Protein AF-A0A7V9C5K6-F1 (afdb_monomer)

Nearest PDB structures (foldseek):
  5eio-assembly1_C-2  TM=9.407E-01  e=1.459E-04  Thermus thermophilus
  5ein-assembly1_C  TM=9.422E-01  e=1.665E-04  Thermus thermophilus
  3wwn-assembly1_B-2  TM=8.878E-01  e=1.665E-04  Thermus thermophilus HB27
  3vpb-assembly1_F  TM=8.166E-01  e=8.652E-03  Sulfurisphaera tokodaii str. 7
  5k2m-assembly1_F  TM=8.584E-01  e=1.785E-02  Thermococcus kodakarensis KOD1

Solvent-accessible surface area (backbone atoms only — not comparable to full-atom values): 4482 Å² total; per-residue (Å²): 120,58,66,32,58,36,84,85,79,70,44,84,34,83,44,63,87,88,64,52,76,72,37,77,48,70,37,90,86,80,65,47,51,26,26,28,78,36,80,87,67,56,37,55,40,80,51,77,79,77,67,85,77,79,75,77,76,91,76,92,79,80,88,80,81,129

Secondary structure (DSSP, 8-state):
--EEE-TTT--EEE--TT--TT-EEE-TTT--EEEEEEETTEEEEE-----TT-------------

Structure (mmCIF, N/CA/C/O backbone):
data_AF-A0A7V9C5K6-F1
#
_entry.id   AF-A0A7V9C5K6-F1
#
loop_
_atom_site.group_PDB
_atom_site.id
_atom_site.type_symbol
_atom_site.label_atom_id
_atom_site.label_alt_id
_atom_site.label_comp_id
_atom_site.label_asym_id
_atom_site.label_entity_id
_atom_site.label_seq_id
_atom_site.pdbx_PDB_ins_code
_atom_site.Cartn_x
_atom_site.Cartn_y
_atom_site.Cartn_z
_atom_site.occupancy
_atom_site.B_iso_or_equiv
_atom_site.auth_seq_id
_atom_site.auth_comp_id
_atom_site.auth_asym_id
_atom_site.auth_atom_id
_atom_site.pdbx_PDB_model_num
ATOM 1 N N . MET A 1 1 ? -12.368 4.398 6.442 1.00 74.69 1 MET A N 1
ATOM 2 C CA . MET A 1 1 ? -11.528 4.235 5.246 1.00 74.69 1 MET A CA 1
ATOM 3 C C . MET A 1 1 ? -10.484 3.204 5.613 1.00 74.69 1 MET A C 1
ATOM 5 O O . MET A 1 1 ? -9.872 3.388 6.663 1.00 74.69 1 MET A O 1
ATOM 9 N N . PRO A 1 2 ? -10.414 2.071 4.902 1.00 86.75 2 PRO A N 1
ATOM 10 C CA . PRO A 1 2 ? -9.375 1.080 5.140 1.00 86.75 2 PRO A CA 1
ATOM 11 C C . PRO A 1 2 ? -7.990 1.679 4.845 1.00 86.75 2 PRO A C 1
ATOM 13 O O . PRO A 1 2 ? -7.862 2.607 4.045 1.00 86.75 2 PRO A O 1
ATOM 16 N N . THR A 1 3 ? -6.968 1.177 5.532 1.00 90.94 3 THR A N 1
ATOM 17 C CA . THR A 1 3 ? -5.574 1.594 5.346 1.00 90.94 3 THR A CA 1
ATOM 18 C C . THR A 1 3 ? -4.720 0.392 4.967 1.00 90.94 3 THR A C 1
ATOM 20 O O . THR A 1 3 ? -5.025 -0.741 5.342 1.00 90.94 3 THR A O 1
ATOM 23 N N . SER A 1 4 ? -3.667 0.647 4.197 1.00 92.94 4 SER A N 1
ATOM 24 C CA . SER A 1 4 ? -2.632 -0.323 3.833 1.00 92.94 4 SER A CA 1
ATOM 25 C C . SER A 1 4 ? -1.259 0.312 4.020 1.00 92.94 4 SER A C 1
ATOM 27 O O . SER A 1 4 ? -1.149 1.529 4.099 1.00 92.94 4 SER A O 1
ATOM 29 N N . ILE A 1 5 ? -0.206 -0.496 4.084 1.00 93.88 5 ILE A N 1
ATOM 30 C CA . ILE A 1 5 ? 1.172 -0.004 4.163 1.00 93.88 5 ILE A CA 1
ATOM 31 C C . ILE A 1 5 ? 1.719 0.220 2.751 1.00 93.88 5 ILE A C 1
ATOM 33 O O . ILE A 1 5 ? 1.498 -0.604 1.862 1.00 93.88 5 ILE A O 1
ATOM 37 N N . CYS A 1 6 ? 2.420 1.334 2.540 1.00 94.62 6 CYS A N 1
ATOM 38 C CA . CYS A 1 6 ? 3.150 1.601 1.308 1.00 94.62 6 CYS A CA 1
ATOM 39 C C . CYS A 1 6 ? 4.356 0.650 1.193 1.00 94.62 6 CYS A C 1
ATOM 41 O O . CYS A 1 6 ? 5.194 0.647 2.097 1.00 94.62 6 CYS A O 1
ATOM 43 N N . PRO A 1 7 ? 4.514 -0.101 0.088 1.00 92.44 7 PRO A N 1
ATOM 44 C CA . PRO A 1 7 ? 5.658 -0.998 -0.092 1.00 92.44 7 PRO A CA 1
ATOM 45 C C . PRO A 1 7 ? 7.001 -0.270 -0.305 1.00 92.44 7 PRO A C 1
ATOM 47 O O . PRO A 1 7 ? 8.045 -0.903 -0.193 1.00 92.44 7 PRO A O 1
ATOM 50 N N . GLU A 1 8 ? 6.989 1.040 -0.582 1.00 93.25 8 GLU A N 1
ATOM 51 C CA . GLU A 1 8 ? 8.195 1.842 -0.863 1.00 93.25 8 GLU A CA 1
ATOM 52 C C . GLU A 1 8 ? 8.742 2.585 0.358 1.00 93.25 8 GLU A C 1
ATOM 54 O O . GLU A 1 8 ? 9.948 2.602 0.596 1.00 93.25 8 GLU A O 1
ATOM 59 N N . CYS A 1 9 ? 7.863 3.252 1.111 1.00 94.94 9 CYS A N 1
ATOM 60 C CA . CYS A 1 9 ? 8.249 4.093 2.24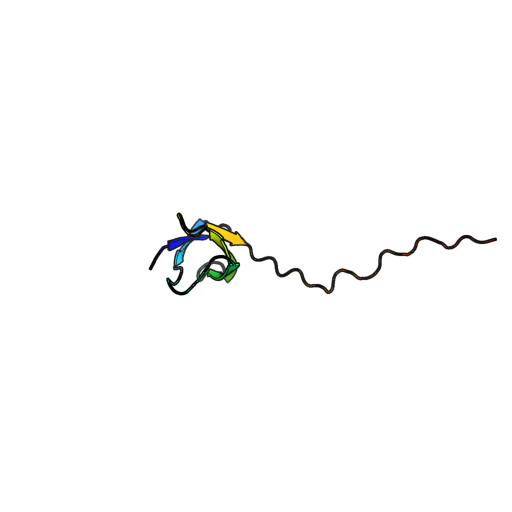8 1.00 94.94 9 CYS A CA 1
ATOM 61 C C . CYS A 1 9 ? 7.760 3.570 3.602 1.00 94.94 9 CYS A C 1
ATOM 63 O O . CYS A 1 9 ? 8.033 4.205 4.616 1.00 94.94 9 CYS A O 1
ATOM 65 N N . GLU A 1 10 ? 7.048 2.439 3.618 1.00 94.06 10 GLU A N 1
ATOM 66 C CA . GLU A 1 10 ? 6.517 1.786 4.823 1.00 94.06 10 GLU A CA 1
ATOM 67 C C . GLU A 1 10 ? 5.505 2.633 5.629 1.00 94.06 10 GLU A C 1
ATOM 69 O O . GLU A 1 10 ? 5.189 2.290 6.767 1.00 94.06 10 GLU A O 1
ATOM 74 N N . GLU A 1 11 ? 4.952 3.705 5.050 1.00 93.81 11 GLU A N 1
ATOM 75 C CA . GLU A 1 11 ? 3.936 4.556 5.692 1.00 93.81 11 GLU A CA 1
ATOM 76 C C . GLU A 1 11 ? 2.498 4.050 5.455 1.00 93.81 11 GLU A C 1
ATOM 78 O O . GLU A 1 11 ? 2.217 3.350 4.479 1.00 93.81 11 GLU A O 1
ATOM 83 N N . GLU A 1 12 ? 1.561 4.432 6.327 1.00 92.94 12 GLU A N 1
ATOM 84 C CA . GLU A 1 12 ? 0.125 4.196 6.141 1.00 92.94 12 GLU A CA 1
ATOM 85 C C . GLU A 1 12 ? -0.462 4.996 4.961 1.00 92.94 12 GLU A C 1
ATOM 87 O O . GLU A 1 12 ? -0.449 6.225 4.930 1.00 92.94 12 GLU A O 1
ATOM 92 N N . VAL A 1 13 ? -1.062 4.283 4.009 1.00 92.31 13 VAL A N 1
ATOM 93 C CA . VAL A 1 13 ? -1.792 4.820 2.856 1.00 92.31 13 VAL A CA 1
ATOM 94 C C . VAL A 1 13 ? -3.287 4.599 3.053 1.00 92.31 13 VAL A C 1
ATOM 96 O O . VAL A 1 13 ? -3.740 3.488 3.349 1.00 92.31 13 VAL A O 1
ATOM 99 N N . PHE A 1 14 ? -4.072 5.657 2.859 1.00 91.94 14 PHE A N 1
ATOM 100 C CA . PHE A 1 14 ? -5.530 5.591 2.904 1.00 91.94 14 PHE A CA 1
ATOM 101 C C . PHE A 1 14 ? -6.079 5.108 1.563 1.00 91.94 14 PHE A C 1
ATOM 103 O O . PHE A 1 14 ? -5.835 5.725 0.530 1.00 91.94 14 PHE A O 1
ATOM 110 N N . VAL A 1 15 ? -6.851 4.022 1.587 1.00 89.50 15 VAL A N 1
ATOM 111 C CA . VAL A 1 15 ? -7.498 3.468 0.394 1.00 89.50 15 VAL A CA 1
ATOM 112 C C . VAL A 1 15 ? -8.991 3.776 0.463 1.00 89.50 15 VAL A C 1
ATOM 114 O O . VAL A 1 15 ? -9.639 3.552 1.493 1.00 89.50 15 VAL A O 1
ATOM 117 N N . ASP A 1 16 ? -9.539 4.340 -0.614 1.00 89.38 16 ASP A N 1
ATOM 118 C CA . ASP A 1 16 ? -10.970 4.626 -0.689 1.00 89.38 16 ASP A CA 1
ATOM 119 C C . ASP A 1 16 ? -11.778 3.326 -0.837 1.00 89.38 16 ASP A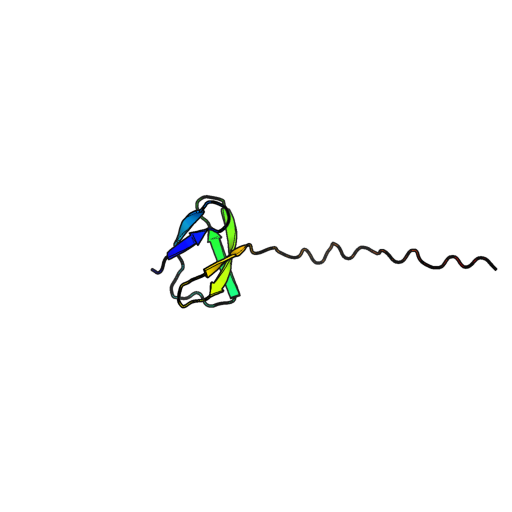 C 1
ATOM 121 O O . ASP A 1 16 ? -11.322 2.350 -1.427 1.00 89.38 16 ASP A O 1
ATOM 125 N N . VAL A 1 17 ? -12.985 3.299 -0.270 1.00 86.06 17 VAL A N 1
ATOM 126 C CA . VAL A 1 17 ? -13.871 2.123 -0.298 1.00 86.06 17 VAL A CA 1
ATOM 127 C C . VAL A 1 17 ? -14.485 1.877 -1.674 1.00 86.06 17 VAL A C 1
ATOM 129 O O . VAL A 1 17 ? -15.047 0.810 -1.900 1.00 86.06 17 VAL A O 1
ATOM 132 N N . GLU A 1 18 ? -14.424 2.871 -2.558 1.00 89.62 18 GLU A N 1
ATOM 133 C CA . GLU A 1 18 ? -14.861 2.758 -3.947 1.00 89.62 18 GLU A CA 1
ATOM 134 C C . GLU A 1 18 ? -13.818 2.071 -4.844 1.00 89.62 18 GLU A C 1
ATOM 136 O O . GLU A 1 18 ? -14.159 1.710 -5.967 1.00 89.62 18 GLU A O 1
ATOM 141 N N . LEU A 1 19 ? -12.579 1.887 -4.365 1.00 90.44 19 LEU A N 1
ATOM 142 C CA . LEU A 1 19 ? -11.498 1.267 -5.132 1.00 90.44 19 LEU A CA 1
ATOM 143 C C . LEU A 1 19 ? -11.526 -0.261 -5.031 1.00 90.44 19 LEU A C 1
ATOM 145 O O . LEU A 1 19 ? -11.734 -0.839 -3.961 1.00 90.44 19 LEU A O 1
ATOM 149 N N . GLU A 1 20 ? -11.260 -0.914 -6.157 1.00 91.75 20 GLU A N 1
ATOM 150 C CA . GLU A 1 20 ? -11.264 -2.364 -6.313 1.00 91.75 20 GLU A CA 1
ATOM 151 C C . GLU A 1 20 ? -9.859 -2.909 -6.628 1.00 91.75 20 GLU A C 1
ATOM 153 O O . GLU A 1 20 ? -8.901 -2.181 -6.891 1.00 91.75 20 GLU A O 1
ATOM 158 N N . GLN A 1 21 ? -9.711 -4.235 -6.597 1.00 92.88 21 GLN A N 1
ATOM 159 C CA . GLN A 1 21 ? -8.465 -4.880 -7.005 1.00 92.88 21 GLN A CA 1
ATOM 160 C C . GLN A 1 21 ? -8.133 -4.529 -8.466 1.00 92.88 21 GLN A C 1
ATOM 162 O O . GLN A 1 21 ? -8.957 -4.715 -9.360 1.00 92.88 21 GLN A O 1
ATOM 167 N N . GLY A 1 22 ? -6.904 -4.076 -8.704 1.00 93.12 22 GLY A N 1
ATOM 168 C CA . GLY A 1 22 ? -6.427 -3.576 -9.993 1.00 93.12 22 GLY A CA 1
ATOM 169 C 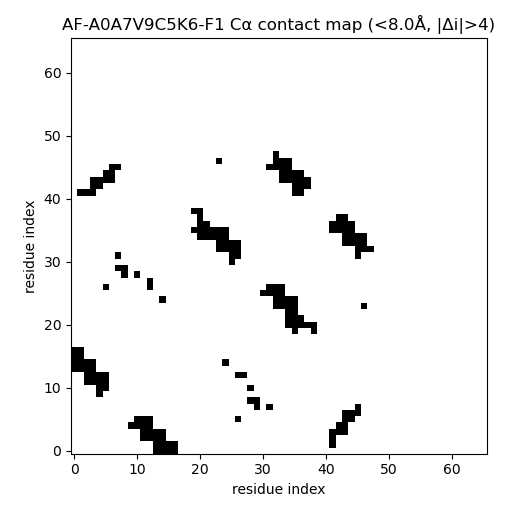C . GLY A 1 22 ? -6.510 -2.057 -10.147 1.00 93.12 22 GLY A C 1
ATOM 170 O O . GLY A 1 22 ? -5.910 -1.525 -11.085 1.00 93.12 22 GLY A O 1
ATOM 171 N N . ASP A 1 23 ? -7.181 -1.350 -9.234 1.00 93.50 23 ASP A N 1
ATOM 172 C CA . ASP A 1 23 ? -7.199 0.109 -9.249 1.00 93.50 23 ASP A CA 1
ATOM 173 C C . ASP A 1 23 ? -5.872 0.708 -8.782 1.00 93.50 23 ASP A C 1
ATOM 175 O O . ASP A 1 23 ? -5.099 0.102 -8.032 1.00 93.50 23 ASP A O 1
ATOM 179 N N . ARG A 1 24 ? -5.617 1.935 -9.250 1.00 92.94 24 ARG A N 1
ATOM 180 C CA . ARG A 1 24 ? -4.402 2.697 -8.954 1.00 92.94 24 ARG A CA 1
ATOM 181 C C . ARG A 1 24 ? -4.637 3.651 -7.789 1.00 92.94 24 ARG A C 1
ATOM 183 O O . ARG A 1 24 ? -5.632 4.373 -7.764 1.00 92.94 24 ARG A O 1
ATOM 190 N N . VAL A 1 25 ? -3.673 3.709 -6.881 1.00 91.88 25 VAL A N 1
ATOM 191 C CA . VAL A 1 25 ? -3.628 4.656 -5.764 1.00 91.88 25 VAL A CA 1
ATOM 192 C C . VAL A 1 25 ? -2.246 5.301 -5.709 1.00 91.88 25 VAL A C 1
ATOM 194 O O . VAL A 1 25 ? -1.250 4.677 -6.062 1.00 91.88 25 VAL A O 1
ATOM 197 N N . SER A 1 26 ? -2.162 6.559 -5.295 1.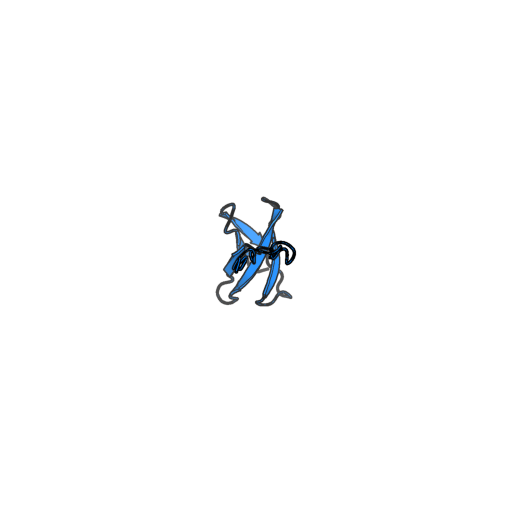00 92.25 26 SER A N 1
ATOM 198 C CA . SER A 1 26 ? -0.884 7.260 -5.133 1.00 92.25 26 SER A CA 1
ATOM 199 C C . SER A 1 26 ? -0.602 7.449 -3.648 1.00 92.25 26 SER A C 1
ATOM 201 O O . SER A 1 26 ? -1.504 7.802 -2.893 1.00 92.25 26 SER A O 1
ATOM 203 N N . CYS A 1 27 ? 0.636 7.214 -3.221 1.00 93.06 27 CYS A N 1
ATOM 204 C CA . CYS A 1 27 ? 1.037 7.502 -1.845 1.00 93.06 27 CYS A CA 1
ATOM 205 C C . CYS A 1 27 ? 1.277 9.009 -1.665 1.00 93.06 27 CYS A C 1
ATOM 207 O O . CYS A 1 27 ? 2.073 9.583 -2.403 1.00 93.06 27 CYS A O 1
ATOM 209 N N . ASP A 1 28 ? 0.647 9.643 -0.674 1.00 91.19 28 ASP A N 1
ATOM 210 C CA . ASP A 1 28 ? 0.837 11.075 -0.391 1.00 91.19 28 ASP A CA 1
ATOM 211 C C . ASP A 1 28 ? 2.235 11.423 0.156 1.00 91.19 28 ASP A C 1
ATOM 213 O O . ASP A 1 28 ? 2.688 12.551 -0.018 1.00 91.19 28 ASP A O 1
ATOM 217 N N . GLU A 1 29 ? 2.950 10.473 0.771 1.00 93.00 29 GLU A N 1
ATOM 218 C CA . GLU A 1 29 ? 4.271 10.744 1.359 1.00 93.00 29 GLU A CA 1
ATOM 219 C C . GLU A 1 29 ? 5.423 10.599 0.360 1.00 93.00 29 GLU A C 1
ATOM 221 O O . GLU A 1 29 ? 6.279 11.476 0.253 1.00 93.00 29 GLU A O 1
ATOM 226 N N . CYS A 1 30 ? 5.477 9.483 -0.377 1.00 93.88 30 CYS A N 1
ATOM 227 C CA . CYS A 1 30 ? 6.560 9.220 -1.331 1.00 93.88 30 CYS A CA 1
ATOM 228 C C . CYS A 1 30 ? 6.185 9.524 -2.783 1.00 93.88 30 CYS A C 1
ATOM 230 O O . CYS A 1 30 ? 7.061 9.514 -3.645 1.00 93.88 30 CYS A O 1
ATOM 232 N N . HIS A 1 31 ? 4.909 9.813 -3.059 1.00 91.62 31 HIS A N 1
ATOM 233 C CA . HIS A 1 31 ? 4.386 10.091 -4.398 1.00 91.62 31 HIS A CA 1
ATOM 234 C C . HIS A 1 31 ? 4.530 8.915 -5.384 1.00 91.62 31 HIS A C 1
ATOM 236 O O . HIS A 1 31 ? 4.430 9.109 -6.597 1.00 91.62 31 HIS A O 1
ATOM 242 N N . SER A 1 32 ? 4.737 7.691 -4.885 1.00 91.94 32 SER A N 1
ATOM 243 C CA . SER A 1 32 ? 4.796 6.484 -5.715 1.00 91.94 32 SER A CA 1
ATOM 244 C C . SER A 1 32 ? 3.405 6.089 -6.212 1.00 91.94 32 SER A C 1
ATOM 246 O O . SER A 1 32 ? 2.411 6.212 -5.489 1.00 91.94 32 SER A O 1
ATOM 248 N N . ASN A 1 33 ? 3.346 5.582 -7.445 1.00 93.56 33 ASN A N 1
ATOM 249 C CA . ASN A 1 33 ? 2.143 4.973 -8.003 1.00 93.5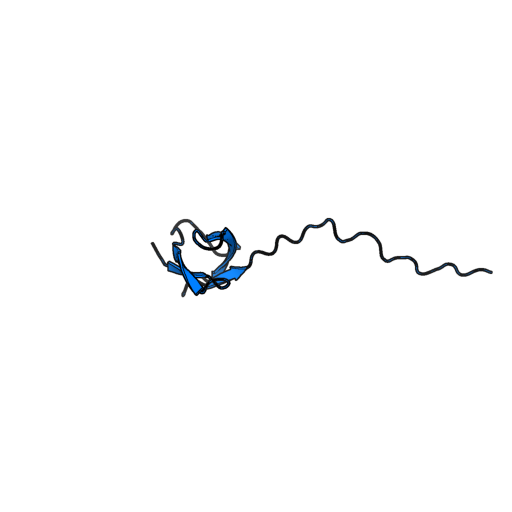6 33 ASN A CA 1
ATOM 250 C C . ASN A 1 33 ? 2.049 3.526 -7.528 1.00 93.56 33 ASN A C 1
ATOM 252 O O . ASN A 1 33 ? 2.979 2.744 -7.717 1.00 93.56 33 ASN A O 1
ATOM 256 N N . LEU A 1 34 ? 0.923 3.179 -6.922 1.00 93.69 34 LEU A N 1
ATOM 257 C CA . LEU A 1 34 ? 0.647 1.868 -6.358 1.00 93.69 34 LEU A CA 1
ATOM 258 C C . LEU A 1 34 ? -0.608 1.280 -7.005 1.00 93.69 34 LEU A C 1
ATOM 260 O O . LEU A 1 34 ? -1.454 1.999 -7.541 1.00 93.69 34 LEU A O 1
ATOM 264 N N . VAL A 1 35 ? -0.741 -0.037 -6.933 1.00 94.44 35 VAL A N 1
ATOM 265 C CA . VAL A 1 35 ? -1.899 -0.786 -7.419 1.00 94.44 35 VAL A CA 1
ATOM 266 C C . VAL A 1 35 ? -2.417 -1.720 -6.335 1.00 94.44 35 VAL A C 1
ATOM 268 O O . VAL A 1 35 ? -1.641 -2.323 -5.596 1.00 94.44 35 VAL A O 1
ATOM 271 N N . ILE A 1 36 ? -3.741 -1.838 -6.234 1.00 94.44 36 ILE A N 1
ATOM 272 C CA . ILE A 1 36 ? -4.387 -2.734 -5.273 1.00 94.44 36 ILE A CA 1
ATOM 273 C C . ILE A 1 36 ? -4.304 -4.167 -5.793 1.00 94.44 36 ILE A C 1
ATOM 275 O O . ILE A 1 36 ? -4.911 -4.506 -6.808 1.00 94.44 36 ILE A O 1
ATOM 279 N N . VAL A 1 37 ? -3.592 -5.032 -5.073 1.00 94.62 37 VAL A N 1
ATOM 280 C CA . VAL A 1 37 ? -3.437 -6.454 -5.422 1.00 94.62 37 VAL A CA 1
ATOM 281 C C . VAL A 1 37 ? -4.252 -7.385 -4.521 1.00 94.62 37 VAL A C 1
ATOM 283 O O . VAL A 1 37 ? -4.413 -8.553 -4.869 1.00 94.62 37 VAL A O 1
ATOM 286 N N . GLY A 1 38 ? -4.849 -6.880 -3.433 1.00 92.88 38 GLY A N 1
ATOM 287 C CA . GLY A 1 38 ? -5.715 -7.634 -2.513 1.00 92.88 38 GLY A CA 1
ATOM 288 C C . GLY A 1 38 ? -6.690 -6.739 -1.732 1.00 92.88 38 GLY A C 1
ATOM 289 O O . GLY A 1 38 ? -6.450 -5.541 -1.611 1.00 92.88 38 GLY A O 1
ATOM 290 N N . LEU A 1 39 ? -7.799 -7.307 -1.227 1.00 90.06 39 LEU A N 1
ATOM 291 C CA . LEU A 1 39 ? -8.873 -6.577 -0.513 1.00 90.06 39 LEU A CA 1
ATOM 292 C C . LEU A 1 39 ? -9.223 -7.130 0.889 1.00 90.06 39 LEU A C 1
ATOM 294 O O . LEU A 1 39 ? -9.993 -6.498 1.608 1.00 90.06 39 LEU A O 1
ATOM 298 N N . ASP A 1 40 ? -8.680 -8.282 1.296 1.00 88.69 40 ASP A N 1
ATOM 299 C CA . ASP A 1 40 ? -8.931 -8.891 2.616 1.00 88.69 40 ASP A CA 1
ATOM 300 C C . ASP A 1 40 ? -7.700 -9.702 3.092 1.00 88.69 40 ASP A C 1
ATOM 302 O O . ASP A 1 40 ? -7.645 -10.916 2.874 1.00 88.69 40 ASP A O 1
ATOM 306 N N . PRO A 1 41 ? -6.685 -9.066 3.722 1.00 88.69 41 PRO A N 1
ATOM 307 C CA . PRO A 1 41 ? -6.505 -7.622 3.946 1.00 88.69 41 PRO A CA 1
ATOM 308 C C . PRO A 1 41 ? -6.156 -6.850 2.659 1.00 88.69 41 PRO A C 1
ATOM 310 O O . PRO A 1 41 ? -5.821 -7.454 1.641 1.00 88.69 41 PRO A O 1
ATOM 313 N N . ILE A 1 42 ? -6.249 -5.513 2.695 1.00 90.88 42 ILE A N 1
ATOM 314 C CA . ILE A 1 42 ? -5.807 -4.692 1.558 1.00 90.88 42 ILE A CA 1
ATOM 315 C C . ILE A 1 42 ? -4.294 -4.822 1.403 1.00 90.88 42 ILE A C 1
ATOM 317 O O . ILE A 1 42 ? -3.555 -4.631 2.367 1.00 90.88 42 ILE A O 1
ATOM 321 N N . GLU A 1 43 ? -3.861 -5.122 0.182 1.00 93.19 43 GLU A N 1
ATOM 322 C CA . GLU A 1 43 ? -2.452 -5.208 -0.195 1.00 93.19 43 GLU A CA 1
ATOM 323 C C . GLU A 1 43 ? -2.184 -4.298 -1.394 1.00 93.19 43 GLU A C 1
ATOM 325 O O . GLU A 1 43 ? -2.949 -4.283 -2.365 1.00 93.19 43 GLU A O 1
ATOM 330 N N . LEU A 1 44 ? -1.092 -3.538 -1.307 1.00 93.44 44 LEU A N 1
ATOM 331 C CA . LEU A 1 44 ? -0.627 -2.618 -2.338 1.00 93.44 44 LEU A CA 1
ATOM 332 C C . LEU A 1 44 ? 0.710 -3.102 -2.892 1.00 93.44 44 LEU A C 1
ATOM 334 O O . LEU A 1 44 ? 1.570 -3.542 -2.131 1.00 93.44 44 LEU A O 1
ATOM 338 N N . ASP A 1 45 ? 0.887 -2.958 -4.198 1.00 93.56 45 ASP A N 1
ATOM 339 C CA . ASP A 1 45 ? 2.157 -3.194 -4.882 1.00 93.56 45 ASP A CA 1
ATOM 340 C C . ASP A 1 45 ? 2.534 -1.974 -5.730 1.00 93.56 45 ASP A C 1
ATOM 342 O O . ASP A 1 45 ? 1.702 -1.100 -5.986 1.00 93.56 45 ASP A O 1
ATOM 346 N N . LEU A 1 46 ? 3.789 -1.892 -6.156 1.00 92.88 46 LEU A N 1
ATOM 347 C CA . LEU A 1 46 ? 4.254 -0.843 -7.054 1.00 92.88 46 LEU A CA 1
ATOM 348 C C . LEU A 1 46 ? 3.602 -0.976 -8.426 1.00 92.88 46 LEU A C 1
ATOM 350 O O . LEU A 1 46 ? 3.651 -2.024 -9.068 1.00 92.88 46 LEU A O 1
ATOM 354 N N . TYR A 1 47 ? 3.027 0.122 -8.908 1.00 91.69 47 TYR A N 1
ATOM 355 C CA . TYR A 1 47 ? 2.560 0.197 -10.279 1.00 91.69 47 TYR A CA 1
ATOM 356 C C . TYR A 1 47 ? 3.714 0.636 -11.185 1.00 91.69 47 TYR A C 1
ATOM 358 O O . TYR A 1 47 ? 3.986 1.829 -11.337 1.00 91.69 47 TYR A O 1
ATOM 366 N N . GLU A 1 48 ? 4.389 -0.334 -11.801 1.00 80.62 48 GLU A N 1
ATOM 367 C CA . GLU A 1 48 ? 5.295 -0.070 -12.918 1.00 80.62 48 GLU A CA 1
ATOM 368 C C . GLU A 1 48 ? 4.466 0.146 -14.187 1.00 80.62 48 GLU A C 1
ATOM 370 O O . GLU A 1 48 ? 3.870 -0.780 -14.746 1.00 80.62 48 GLU A O 1
ATOM 375 N N . GLU A 1 49 ? 4.408 1.392 -14.652 1.00 69.12 49 GLU A N 1
ATOM 376 C CA . GLU A 1 49 ? 3.903 1.674 -15.986 1.00 69.12 49 GLU A CA 1
ATOM 377 C C . GLU A 1 49 ? 4.935 1.117 -16.968 1.00 69.12 49 GLU A C 1
ATOM 379 O O . GLU A 1 49 ? 5.997 1.699 -17.172 1.00 69.12 49 GLU A O 1
ATOM 384 N N . LEU A 1 50 ? 4.664 -0.076 -17.506 1.00 61.62 50 LEU A N 1
ATOM 385 C CA . LEU A 1 50 ? 5.426 -0.632 -18.616 1.00 61.62 50 LEU A CA 1
ATOM 386 C C . LEU A 1 50 ? 5.241 0.312 -19.808 1.00 61.62 50 LEU A C 1
ATOM 388 O O . LEU A 1 50 ? 4.324 0.132 -20.616 1.00 61.62 50 LEU A O 1
ATOM 392 N N . ASP A 1 51 ? 6.090 1.337 -19.886 1.00 55.09 51 ASP A N 1
ATOM 393 C CA . ASP A 1 51 ? 6.291 2.161 -21.068 1.00 55.09 51 ASP A CA 1
ATOM 394 C C . ASP A 1 51 ? 6.460 1.192 -22.240 1.00 55.09 51 ASP A C 1
ATOM 396 O O . ASP A 1 51 ? 7.464 0.492 -22.383 1.00 55.09 51 ASP A O 1
ATOM 400 N N . THR A 1 52 ? 5.426 1.088 -23.073 1.00 52.38 52 THR A N 1
ATOM 401 C CA . THR A 1 52 ? 5.385 0.153 -24.207 1.00 52.38 52 THR A CA 1
ATOM 402 C C . THR A 1 52 ? 6.310 0.626 -25.348 1.00 52.38 52 THR A C 1
ATOM 404 O O . THR A 1 52 ? 6.258 0.105 -26.459 1.00 52.38 52 THR A O 1
ATOM 407 N N . ASP A 1 53 ? 7.196 1.583 -25.064 1.00 55.81 53 ASP A N 1
ATOM 408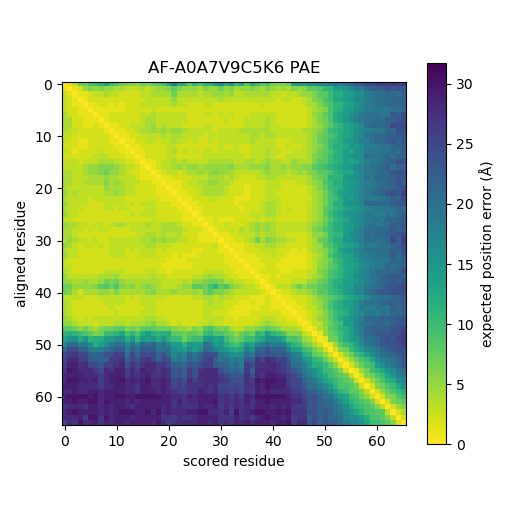 C CA . ASP A 1 53 ? 8.181 2.178 -25.961 1.00 55.81 53 ASP A CA 1
ATOM 409 C C . ASP A 1 53 ? 9.598 1.572 -25.821 1.00 55.81 53 ASP A C 1
ATOM 411 O O . ASP A 1 53 ? 10.495 1.983 -26.553 1.00 55.81 53 ASP A O 1
ATOM 415 N N . ASP A 1 54 ? 9.823 0.555 -24.971 1.00 50.72 54 ASP A N 1
ATOM 416 C CA . ASP A 1 54 ? 11.116 -0.172 -24.892 1.00 50.72 54 ASP A CA 1
ATOM 417 C C . ASP A 1 54 ? 11.114 -1.537 -25.622 1.00 50.72 54 ASP A C 1
ATOM 419 O O . ASP A 1 54 ? 11.841 -2.467 -25.279 1.00 50.72 54 ASP A O 1
ATOM 423 N N . TYR A 1 55 ? 10.300 -1.671 -26.677 1.00 52.78 55 TYR A N 1
ATOM 424 C CA . TYR A 1 55 ? 10.440 -2.736 -27.689 1.00 52.78 55 TYR A CA 1
ATOM 425 C C . TYR A 1 55 ? 11.137 -2.225 -28.961 1.00 52.78 55 TYR A C 1
ATOM 427 O O . TYR A 1 55 ? 10.841 -2.674 -30.072 1.00 52.78 55 TYR A O 1
ATOM 435 N N . ALA A 1 56 ? 12.077 -1.286 -28.826 1.00 56.62 56 ALA A N 1
ATOM 436 C CA . ALA A 1 56 ? 12.966 -0.903 -29.916 1.00 56.62 56 ALA A CA 1
ATOM 437 C C . ALA A 1 56 ? 13.973 -2.038 -30.200 1.00 56.62 56 ALA A C 1
ATOM 439 O O . ALA A 1 56 ? 15.061 -2.099 -29.637 1.00 56.62 56 ALA A O 1
ATOM 440 N N . GLU A 1 57 ? 13.544 -2.958 -31.066 1.00 59.62 57 GLU A N 1
ATOM 441 C CA . GLU A 1 57 ? 14.350 -3.670 -32.064 1.00 59.62 57 GLU A CA 1
ATOM 442 C C . GLU A 1 57 ? 15.720 -4.204 -31.589 1.00 59.62 57 GLU A C 1
ATOM 444 O O . GLU A 1 57 ? 16.771 -3.597 -31.784 1.00 59.62 57 GLU A O 1
ATOM 449 N N . LYS A 1 58 ? 15.729 -5.425 -31.046 1.00 55.06 58 LYS A N 1
ATOM 450 C CA . LYS A 1 58 ? 16.902 -6.308 -31.136 1.00 55.06 58 LYS A CA 1
ATOM 451 C C . LYS A 1 58 ? 16.602 -7.442 -32.106 1.00 55.06 58 LYS A C 1
ATOM 453 O O . LYS A 1 58 ? 16.412 -8.574 -31.679 1.00 55.06 58 LYS A O 1
ATOM 458 N N . ASP A 1 59 ? 16.573 -7.119 -33.395 1.00 53.84 59 ASP A N 1
ATOM 459 C CA . ASP A 1 59 ? 16.596 -8.110 -34.476 1.00 53.84 59 ASP A CA 1
ATOM 460 C C . ASP A 1 59 ? 17.670 -7.722 -35.513 1.00 53.84 59 ASP A C 1
ATOM 462 O O . ASP A 1 59 ? 17.405 -7.548 -36.693 1.00 53.84 59 ASP A O 1
ATOM 466 N N . ASP A 1 60 ? 18.919 -7.559 -35.055 1.00 59.03 60 ASP A N 1
ATOM 467 C CA . ASP A 1 60 ? 20.104 -7.621 -35.929 1.00 59.03 60 ASP A CA 1
ATOM 468 C C . ASP A 1 60 ? 20.671 -9.049 -35.882 1.00 59.03 60 ASP A C 1
ATOM 470 O O . ASP A 1 60 ? 21.772 -9.316 -35.400 1.00 59.03 60 ASP A O 1
ATOM 474 N N . PHE A 1 61 ? 19.856 -10.015 -36.302 1.00 61.25 61 PHE A N 1
ATOM 475 C CA . PHE A 1 61 ? 20.299 -11.382 -36.548 1.00 61.25 61 PHE A CA 1
ATOM 476 C C . PHE A 1 61 ? 19.839 -11.768 -37.950 1.00 61.25 61 PHE A C 1
ATOM 478 O O . PHE A 1 61 ? 18.729 -12.246 -38.106 1.00 61.25 61 PHE A O 1
ATOM 485 N N . GLU A 1 62 ? 20.679 -11.493 -38.958 1.00 61.09 62 GLU A N 1
ATOM 486 C CA . GLU A 1 62 ? 20.918 -12.321 -40.162 1.00 61.09 62 GLU A CA 1
ATOM 487 C C . GLU A 1 62 ? 21.468 -11.475 -41.331 1.00 61.09 62 GLU A C 1
ATOM 489 O O . GLU A 1 62 ? 20.825 -11.273 -42.357 1.00 61.09 62 GLU A O 1
ATOM 494 N N . ALA A 1 63 ? 22.725 -11.032 -41.226 1.00 60.69 63 ALA A 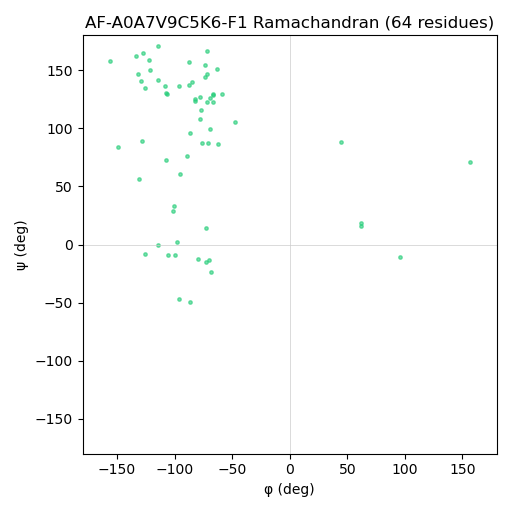N 1
ATOM 495 C CA . ALA A 1 63 ? 23.548 -10.806 -42.415 1.00 60.69 63 ALA A CA 1
ATOM 496 C C . ALA A 1 63 ? 24.278 -12.117 -42.753 1.00 60.69 63 ALA A C 1
ATOM 498 O O . ALA A 1 63 ? 25.459 -12.297 -42.453 1.00 60.69 63 ALA A O 1
ATOM 499 N N . HIS A 1 64 ? 23.552 -13.078 -43.332 1.00 60.97 64 HIS A N 1
ATOM 500 C CA . HIS A 1 64 ? 24.161 -14.249 -43.958 1.00 60.97 64 HIS A CA 1
ATOM 501 C C . HIS A 1 64 ? 24.739 -13.811 -45.316 1.00 60.97 64 HIS A C 1
ATOM 503 O O . HIS A 1 64 ? 24.050 -13.821 -46.336 1.00 60.97 64 HIS A O 1
ATOM 509 N N .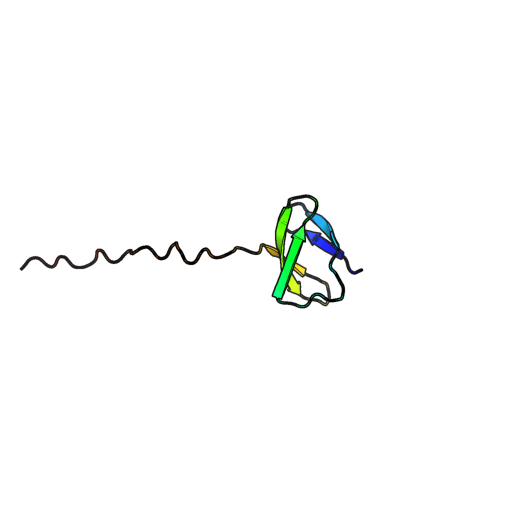 GLU A 1 65 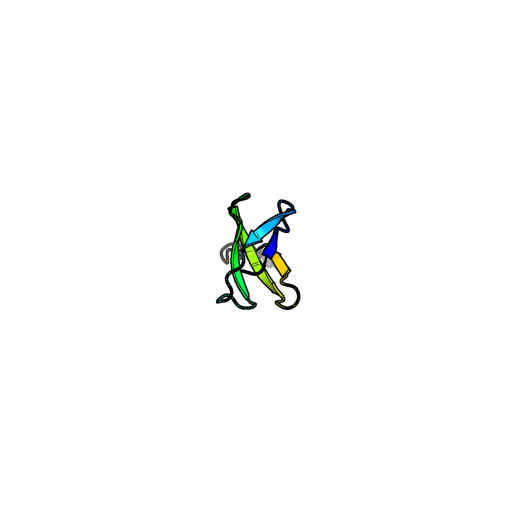? 25.987 -13.334 -45.316 1.00 68.25 65 GLU A N 1
ATOM 510 C CA . GLU A 1 65 ? 26.704 -12.984 -46.547 1.00 68.25 65 GLU A CA 1
ATOM 511 C C . GLU A 1 65 ? 27.095 -14.276 -47.293 1.00 68.25 65 GLU A C 1
ATOM 513 O O . GLU A 1 65 ? 27.709 -15.178 -46.716 1.00 68.25 65 GLU A O 1
ATOM 518 N N . TYR A 1 66 ? 26.637 -14.367 -48.544 1.00 61.66 66 TYR A N 1
ATOM 519 C CA . TYR A 1 66 ? 26.716 -15.513 -49.462 1.00 61.66 66 TYR A CA 1
ATOM 520 C C . TYR A 1 66 ? 28.099 -15.668 -50.108 1.00 61.66 66 TYR A C 1
ATOM 522 O O . TYR A 1 66 ? 28.677 -14.632 -50.511 1.00 61.66 66 TYR A O 1
#

Radius of gyration: 19.1 Å; Cα contacts (8 Å, |Δi|>4): 95; chains: 1; bounding box: 42×27×56 Å

Foldseek 3Di:
DAWDADPPPRDIDDDDPPDDAQDWDARPPPRFIWGFNDVVPTDIDGDDPPPVPPPPDPPPPDPPPD

pLDDT: mean 82.58, std 15.19, range [50.72, 94.94]

Mean predicted aligned error: 10.24 Å

Sequence (66 aa):
MPTSICPECEEEVFVDVELEQGDRVSCDECHSNLVIVGLDPIELDLYEELDTDDYAEKDDFEAHEY